Protein AF-W4RQV6-F1 (afdb_monomer)

Sequence (87 aa):
MKDLVNFILGNKLAVWLLTIIITVSGIYSGTRMNMETIPNISIPYLMVMDVYPGATPEKVMEDVSIPIVYEVLSKMFKKNRKDIVEN

Secondary structure (DSSP, 8-state):
-HHHHHHHHH-HHHHHHHHHHHHHHHHHHHHTS---SS--------------TT--HHHHIIIIIHHHHHHHHHHHHT--GGGSTT-

InterPro domains:
  IPR001036 Acriflavin resistance protein [PF00873] (5-68)
  IPR001036 Acriflavin resistance protein [PR00702] (11-35)
  IPR001036 Acriflavin resistance protein [PR00702] (39-57)
  IPR001036 Acriflavin resistance protein [PTHR32063] (1-70)

Structure (mmCIF, N/CA/C/O backbone):
data_AF-W4RQV6-F1
#
_entry.id   AF-W4RQV6-F1
#
loop_
_atom_site.group_PDB
_atom_site.id
_atom_site.type_symbol
_atom_site.label_atom_id
_atom_site.label_alt_id
_atom_site.label_comp_id
_atom_site.label_asym_id
_atom_site.label_entity_id
_atom_site.label_seq_id
_atom_site.pdbx_PDB_ins_code
_atom_site.Cartn_x
_atom_site.Cartn_y
_atom_site.Cartn_z
_atom_site.occupancy
_atom_site.B_iso_or_equiv
_atom_site.auth_seq_id
_atom_site.auth_comp_id
_atom_site.auth_asym_id
_atom_site.auth_atom_id
_atom_site.pdbx_PDB_model_num
ATOM 1 N N . MET A 1 1 ? -18.007 19.419 19.262 1.00 63.84 1 MET A N 1
ATOM 2 C CA . MET A 1 1 ? -16.951 18.633 19.956 1.00 63.84 1 MET A CA 1
ATOM 3 C C . MET A 1 1 ? -17.443 18.049 21.274 1.00 63.84 1 MET A C 1
ATOM 5 O O . MET A 1 1 ? -17.267 16.857 21.481 1.00 63.84 1 MET A O 1
ATOM 9 N N . LYS A 1 2 ? -18.084 18.848 22.140 1.00 83.69 2 LYS A N 1
ATOM 10 C CA . LYS A 1 2 ? -18.608 18.377 23.434 1.00 83.69 2 LYS A CA 1
ATOM 11 C C . LYS A 1 2 ? -19.678 17.282 23.290 1.00 83.69 2 LYS A C 1
ATOM 13 O O . LYS A 1 2 ? -19.670 16.340 24.067 1.00 83.69 2 LYS A O 1
ATOM 18 N N . ASP A 1 3 ? -20.504 17.342 22.246 1.00 84.75 3 ASP A N 1
ATOM 19 C CA . ASP A 1 3 ? -21.585 16.365 22.024 1.00 84.75 3 ASP A CA 1
ATOM 20 C C . ASP A 1 3 ? -21.074 14.962 21.673 1.00 84.75 3 ASP A C 1
ATOM 22 O O . ASP A 1 3 ? -21.614 13.971 22.154 1.00 84.75 3 ASP A O 1
ATOM 26 N N . LEU A 1 4 ? -19.977 14.867 20.912 1.00 85.19 4 LEU A N 1
ATOM 27 C CA . LEU A 1 4 ? -19.329 13.588 20.599 1.00 85.19 4 LEU A CA 1
ATOM 28 C C . LEU A 1 4 ? -18.712 12.960 21.856 1.00 85.19 4 LEU A C 1
ATOM 30 O O . LEU A 1 4 ? -18.873 11.769 22.103 1.00 85.19 4 LEU A O 1
ATOM 34 N N . VAL A 1 5 ? -18.036 13.773 22.672 1.00 88.31 5 VAL A N 1
ATOM 35 C CA . VAL A 1 5 ? -17.430 13.320 23.932 1.00 88.31 5 VAL A CA 1
ATOM 36 C C . VAL A 1 5 ? -18.510 12.876 24.923 1.00 88.31 5 VAL A C 1
ATOM 38 O O . VAL A 1 5 ? -18.385 11.811 25.522 1.00 88.31 5 VAL A O 1
ATOM 41 N N . ASN A 1 6 ? -19.606 13.629 25.040 1.00 87.06 6 ASN A N 1
ATOM 42 C CA . ASN A 1 6 ? -20.739 13.274 25.895 1.00 87.06 6 ASN A CA 1
ATOM 43 C C . ASN A 1 6 ? -21.461 12.007 25.416 1.00 87.06 6 ASN A C 1
ATOM 45 O O . ASN A 1 6 ? -21.888 11.207 26.241 1.00 87.06 6 ASN A O 1
ATOM 49 N N . PHE A 1 7 ? -21.553 11.780 24.104 1.00 88.69 7 PHE A N 1
ATOM 50 C CA . PHE A 1 7 ? -22.105 10.545 23.546 1.00 88.69 7 PHE A CA 1
ATOM 51 C C . PHE A 1 7 ? -21.238 9.318 23.872 1.00 88.69 7 PHE A C 1
ATOM 53 O O . PHE A 1 7 ? -21.770 8.285 24.284 1.00 88.69 7 PHE A O 1
ATOM 60 N N . ILE A 1 8 ? -19.912 9.448 23.736 1.00 88.94 8 ILE A N 1
ATOM 61 C CA . ILE A 1 8 ? -18.933 8.401 24.071 1.00 88.94 8 ILE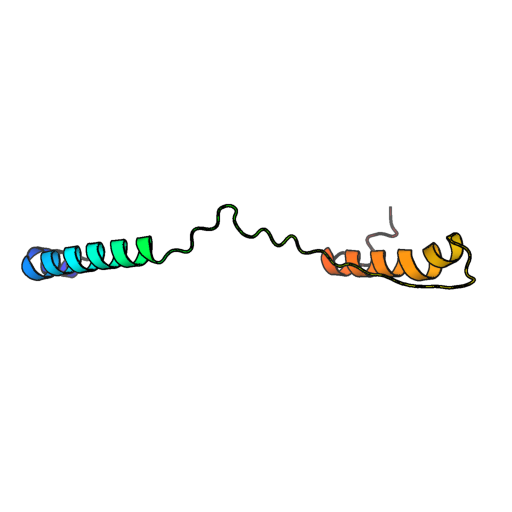 A CA 1
ATOM 62 C C . ILE A 1 8 ? -18.966 8.089 25.576 1.00 88.94 8 ILE A C 1
ATOM 64 O O . ILE A 1 8 ? -18.982 6.922 25.960 1.00 88.94 8 ILE A O 1
ATOM 68 N N . LEU A 1 9 ? -19.023 9.116 26.432 1.00 87.94 9 LEU A N 1
ATOM 69 C CA . LEU A 1 9 ? -19.091 8.957 27.890 1.00 87.94 9 LEU A CA 1
ATOM 70 C C . LEU A 1 9 ? -20.447 8.423 28.371 1.00 87.94 9 LEU A C 1
ATOM 72 O O . LEU A 1 9 ? -20.496 7.649 29.324 1.00 87.94 9 LEU A O 1
ATOM 76 N N . GLY A 1 10 ? -21.542 8.812 27.716 1.00 89.12 10 GLY A N 1
ATOM 77 C CA . GLY A 1 10 ? -22.897 8.407 28.089 1.00 89.12 10 GLY A CA 1
ATOM 78 C C . GLY A 1 10 ? -23.230 6.955 27.744 1.00 89.12 10 GLY A C 1
ATOM 79 O O . GLY A 1 10 ? -24.108 6.371 28.372 1.00 89.12 10 GLY A O 1
ATOM 80 N N . ASN A 1 11 ? -22.524 6.346 26.781 1.00 89.44 11 ASN A N 1
ATOM 81 C CA . ASN A 1 11 ? -22.857 5.020 26.258 1.00 89.44 11 ASN A CA 1
ATOM 82 C C . ASN A 1 11 ? -21.657 4.063 26.261 1.00 89.44 11 ASN A C 1
ATOM 84 O O . ASN A 1 11 ? -21.048 3.788 25.226 1.00 89.44 11 ASN A O 1
ATOM 88 N N . LYS A 1 12 ? -21.380 3.452 27.422 1.00 88.75 12 LYS A N 1
ATOM 89 C CA . LYS A 1 12 ? -20.315 2.440 27.583 1.00 88.75 12 LYS A CA 1
ATOM 90 C C . LYS A 1 12 ? -20.431 1.269 26.592 1.00 88.75 12 LYS A C 1
ATOM 92 O O . LYS A 1 12 ? -19.413 0.779 26.110 1.00 88.75 12 LYS A O 1
ATOM 97 N N . LEU A 1 13 ? -21.653 0.830 26.270 1.00 93.06 13 LEU A N 1
ATOM 98 C CA . LEU A 1 13 ? -21.893 -0.266 25.319 1.00 93.06 13 LEU A CA 1
ATOM 99 C C . LEU A 1 13 ? -21.473 0.094 23.889 1.00 93.06 13 LEU A C 1
ATOM 101 O O . LEU A 1 13 ? -20.884 -0.738 23.203 1.00 93.06 13 LEU A O 1
ATOM 105 N N . ALA A 1 14 ? -21.728 1.333 23.456 1.00 91.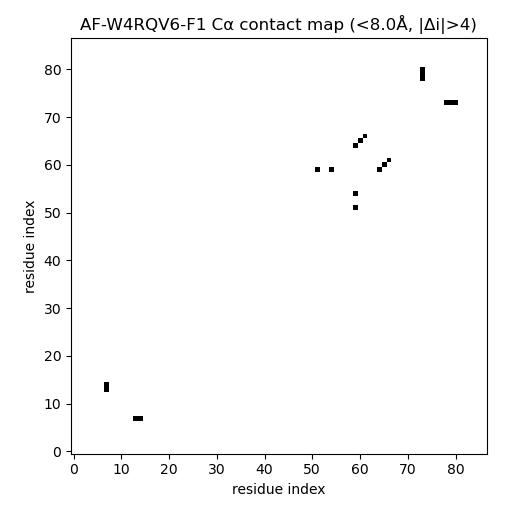50 14 ALA A N 1
ATOM 106 C CA . ALA A 1 14 ? -21.352 1.797 22.122 1.00 91.50 14 ALA A CA 1
ATOM 107 C C . ALA A 1 14 ? -19.828 1.808 21.952 1.00 91.50 14 ALA A C 1
ATOM 109 O O . ALA A 1 14 ? -19.315 1.358 20.930 1.00 91.50 14 ALA A O 1
ATOM 110 N N . VAL A 1 15 ? -19.102 2.249 22.985 1.00 93.12 15 VAL A N 1
ATOM 111 C CA . VAL A 1 15 ? -17.633 2.229 22.996 1.00 93.12 15 VAL A CA 1
ATOM 112 C C . VAL A 1 15 ? -17.105 0.798 22.937 1.00 93.12 15 VAL A C 1
ATOM 114 O O . VAL A 1 15 ? -16.216 0.509 22.142 1.00 93.12 15 VAL A O 1
ATOM 117 N N . TRP A 1 16 ? -17.682 -0.115 23.721 1.00 93.94 16 TRP A N 1
ATOM 118 C CA . TRP A 1 16 ? -17.246 -1.512 23.758 1.00 93.94 16 TRP A CA 1
ATOM 119 C C . TRP A 1 16 ? -17.468 -2.232 22.420 1.00 93.94 16 TRP A C 1
ATOM 121 O O . TRP A 1 16 ? -16.580 -2.928 21.928 1.00 93.94 16 TRP A O 1
ATOM 131 N N . LEU A 1 17 ? -18.622 -2.001 21.787 1.00 94.81 17 LEU A N 1
ATOM 132 C CA . LEU A 1 17 ? -18.921 -2.530 20.458 1.00 94.81 17 LEU A CA 1
ATOM 133 C C . LEU A 1 17 ? -17.966 -1.965 19.400 1.00 94.81 17 LEU A C 1
ATOM 135 O O . LEU A 1 17 ? -17.438 -2.717 18.582 1.00 94.81 17 LEU A O 1
ATOM 139 N N . LEU A 1 18 ? -17.710 -0.654 19.436 1.00 94.38 18 LEU A N 1
ATOM 140 C CA . LEU A 1 18 ? -16.786 0.003 18.517 1.00 94.38 18 LEU A CA 1
ATOM 141 C C . LEU A 1 18 ? -15.377 -0.594 18.622 1.00 94.38 18 LEU A C 1
ATOM 143 O O . LEU A 1 18 ? -14.762 -0.880 17.597 1.00 94.38 18 LEU A O 1
ATOM 147 N N . THR A 1 19 ? -14.882 -0.842 19.838 1.00 94.50 19 THR A N 1
ATOM 148 C CA . THR A 1 19 ? -13.582 -1.494 20.051 1.00 94.50 19 THR A CA 1
ATOM 149 C C . THR A 1 19 ? -13.532 -2.869 19.394 1.00 94.50 19 THR A C 1
ATOM 151 O O . THR A 1 19 ? -12.586 -3.150 18.665 1.00 94.50 19 THR A O 1
ATOM 154 N N . ILE A 1 20 ? -14.561 -3.702 19.576 1.00 96.88 20 ILE A N 1
ATOM 155 C CA . ILE A 1 20 ? -14.611 -5.041 18.969 1.00 96.88 20 ILE A CA 1
ATOM 156 C C . ILE A 1 20 ? -14.611 -4.958 17.447 1.00 96.88 20 ILE A C 1
ATOM 158 O O . ILE A 1 20 ? -13.863 -5.687 16.798 1.00 96.88 20 ILE A O 1
ATOM 162 N N . ILE A 1 21 ? -15.405 -4.054 16.871 1.00 96.81 21 ILE A N 1
ATOM 163 C CA . ILE A 1 21 ? -15.459 -3.861 15.419 1.00 96.81 21 ILE A CA 1
ATOM 164 C C . ILE A 1 21 ? -14.079 -3.470 14.888 1.00 96.81 21 ILE A C 1
ATOM 166 O O . ILE A 1 21 ? -13.624 -4.050 13.903 1.00 96.81 21 ILE A O 1
ATOM 170 N N . ILE A 1 22 ? -13.392 -2.535 15.548 1.00 96.81 22 ILE A N 1
ATOM 171 C CA . ILE A 1 22 ? -12.046 -2.098 15.158 1.00 96.81 22 ILE A CA 1
ATOM 172 C C . ILE A 1 22 ? -11.046 -3.254 15.272 1.00 96.81 22 ILE A C 1
ATOM 174 O O . ILE A 1 22 ? -10.275 -3.479 14.344 1.00 96.81 22 ILE A O 1
ATOM 178 N N . THR A 1 23 ? -11.078 -4.024 16.362 1.00 96.56 23 THR A N 1
ATOM 179 C CA . THR A 1 23 ? -10.183 -5.172 16.559 1.00 96.56 23 THR A CA 1
ATOM 180 C C . THR A 1 23 ? -10.398 -6.250 15.497 1.00 96.56 23 THR A C 1
ATOM 182 O O . THR A 1 23 ? -9.435 -6.685 14.869 1.00 96.56 23 THR A O 1
ATOM 185 N N . VAL A 1 24 ? -11.646 -6.655 15.244 1.00 96.94 24 VAL A N 1
ATOM 186 C CA . VAL A 1 24 ? -11.971 -7.688 14.246 1.00 96.94 24 VAL A CA 1
ATOM 187 C C . VAL A 1 24 ? -11.622 -7.212 12.838 1.00 96.94 24 VAL A C 1
ATOM 189 O O . VAL A 1 24 ? -11.001 -7.952 12.078 1.00 96.94 24 VAL A O 1
ATOM 192 N N . SER A 1 25 ? -11.952 -5.962 12.506 1.00 95.19 25 SER A N 1
ATOM 193 C CA . SER A 1 25 ? -11.622 -5.369 11.205 1.00 95.19 25 SER A CA 1
ATOM 194 C C . SER A 1 25 ? -10.112 -5.251 11.004 1.00 95.19 25 SER A C 1
ATOM 196 O O . SER A 1 25 ? -9.616 -5.513 9.912 1.00 95.19 25 SER A O 1
ATOM 198 N N . GLY A 1 26 ? -9.368 -4.917 12.061 1.00 95.31 26 GLY A N 1
ATOM 199 C CA . GLY A 1 26 ? -7.908 -4.873 12.045 1.00 95.31 26 GLY A CA 1
ATOM 200 C C . GLY A 1 26 ? -7.290 -6.242 11.765 1.00 95.31 26 GLY A C 1
ATOM 201 O O . GLY A 1 26 ? -6.443 -6.359 10.883 1.00 95.31 26 GLY A O 1
ATOM 202 N N . ILE A 1 27 ? -7.760 -7.293 12.444 1.00 95.81 27 ILE A N 1
ATOM 203 C CA . ILE A 1 27 ? -7.308 -8.675 12.203 1.00 95.81 27 ILE A CA 1
ATOM 204 C C . ILE A 1 27 ? -7.654 -9.113 10.775 1.00 95.81 27 ILE A C 1
ATOM 206 O O . ILE A 1 27 ? -6.819 -9.684 10.071 1.00 95.81 27 ILE A O 1
ATOM 210 N N . TYR A 1 28 ? -8.868 -8.812 10.318 1.00 95.50 28 TYR A N 1
ATOM 211 C CA . TYR A 1 28 ? -9.315 -9.146 8.971 1.00 95.50 28 TYR A CA 1
ATOM 212 C C . TYR A 1 28 ? -8.474 -8.451 7.892 1.00 95.50 28 TYR A C 1
ATOM 214 O O . TYR A 1 28 ? -8.040 -9.083 6.933 1.00 95.50 28 TYR A O 1
ATOM 222 N N . SER A 1 29 ? -8.186 -7.161 8.070 1.00 94.38 29 SER A N 1
ATOM 223 C CA . SER A 1 29 ? -7.334 -6.405 7.152 1.00 94.38 29 SER A CA 1
ATOM 224 C C . SER A 1 29 ? -5.892 -6.906 7.172 1.00 94.38 29 SER A C 1
ATOM 226 O O . SER A 1 29 ? -5.278 -7.023 6.116 1.00 94.38 29 SER A O 1
ATOM 228 N N . GLY A 1 30 ? -5.350 -7.212 8.354 1.00 91.94 30 GLY A N 1
ATOM 229 C CA . GLY A 1 30 ? -3.975 -7.687 8.499 1.00 91.94 30 GLY A CA 1
ATOM 230 C C . GLY A 1 30 ? -3.754 -9.057 7.860 1.00 91.94 30 GLY A C 1
ATOM 231 O O . GLY A 1 30 ? -2.733 -9.280 7.221 1.00 91.94 30 GLY A O 1
ATOM 232 N N . THR A 1 31 ? -4.733 -9.957 7.973 1.00 90.00 31 THR A N 1
ATOM 233 C CA . THR A 1 31 ? -4.659 -11.305 7.379 1.00 90.00 31 THR A CA 1
ATOM 234 C C . THR A 1 31 ? -4.913 -11.326 5.875 1.00 90.00 31 THR A C 1
ATOM 236 O O . THR A 1 31 ? -4.473 -12.252 5.200 1.00 90.00 31 THR A O 1
ATOM 239 N N . ARG A 1 32 ? -5.605 -10.317 5.333 1.00 88.88 32 ARG A N 1
ATOM 240 C CA . ARG A 1 32 ? -5.936 -10.226 3.903 1.00 88.88 32 ARG A CA 1
ATOM 241 C C . ARG A 1 32 ? -4.964 -9.357 3.099 1.00 88.88 32 ARG A C 1
ATOM 243 O O . ARG A 1 32 ? -5.159 -9.179 1.900 1.00 88.88 32 ARG A O 1
ATOM 250 N N . MET A 1 33 ? -3.933 -8.810 3.739 1.00 89.38 33 MET A N 1
ATOM 251 C CA . MET A 1 33 ? -2.905 -8.028 3.061 1.00 89.38 33 MET A CA 1
ATOM 252 C C . MET A 1 33 ? -1.967 -8.957 2.280 1.00 89.38 33 MET A C 1
ATOM 254 O O . MET A 1 33 ? -1.378 -9.871 2.854 1.00 89.38 33 MET A O 1
ATOM 258 N N . ASN A 1 34 ? -1.823 -8.723 0.973 1.00 83.12 34 ASN A N 1
ATOM 259 C CA . ASN A 1 34 ? -0.886 -9.480 0.142 1.00 83.12 34 ASN A CA 1
ATOM 260 C C . ASN A 1 34 ? 0.547 -9.181 0.595 1.00 83.12 34 ASN A C 1
ATOM 262 O O . ASN A 1 34 ? 0.977 -8.026 0.603 1.00 83.12 34 ASN A O 1
ATOM 266 N N . MET A 1 35 ? 1.271 -10.223 0.996 1.00 83.19 35 MET A N 1
ATOM 267 C CA . MET A 1 35 ? 2.668 -10.116 1.402 1.00 83.19 35 MET A CA 1
ATOM 268 C C . MET A 1 35 ? 3.559 -10.310 0.174 1.00 83.19 35 MET A C 1
ATOM 270 O O . MET A 1 35 ? 3.862 -11.436 -0.206 1.00 83.19 35 MET A O 1
ATOM 274 N N . GLU A 1 36 ? 3.972 -9.209 -0.447 1.00 85.25 36 GLU A N 1
ATOM 275 C CA . GLU A 1 36 ? 4.998 -9.224 -1.494 1.00 85.25 36 GLU A CA 1
ATOM 276 C C . GLU A 1 36 ? 6.388 -9.145 -0.836 1.00 85.25 36 GLU A C 1
ATOM 278 O O . GLU A 1 36 ? 6.623 -8.281 0.010 1.00 85.25 36 GLU A O 1
ATOM 283 N N . THR A 1 37 ? 7.326 -10.035 -1.192 1.00 81.00 37 THR A N 1
ATOM 284 C CA . THR A 1 37 ? 8.691 -10.051 -0.610 1.00 81.00 37 THR A CA 1
ATOM 285 C C . THR A 1 37 ? 9.495 -8.802 -0.983 1.00 81.00 37 THR A C 1
ATOM 287 O O . THR A 1 37 ? 10.351 -8.352 -0.224 1.00 81.00 37 THR A O 1
ATOM 290 N N . ILE A 1 38 ? 9.209 -8.231 -2.151 1.00 82.31 38 ILE A N 1
ATOM 291 C CA . ILE A 1 38 ? 9.746 -6.964 -2.639 1.00 82.31 38 ILE A CA 1
ATOM 292 C C . ILE A 1 38 ? 8.561 -6.242 -3.286 1.00 82.31 38 ILE A C 1
ATOM 294 O O . ILE A 1 38 ? 7.831 -6.881 -4.047 1.00 82.31 38 ILE A O 1
ATOM 298 N N . PRO A 1 39 ? 8.327 -4.945 -3.011 1.00 79.75 39 PRO A N 1
ATOM 299 C CA . PRO A 1 39 ? 7.288 -4.212 -3.722 1.00 79.75 39 PRO A CA 1
ATOM 300 C C . PRO A 1 39 ? 7.563 -4.289 -5.227 1.00 79.75 39 PRO A C 1
ATOM 302 O O . PRO A 1 39 ? 8.710 -4.144 -5.649 1.00 79.75 39 PRO A O 1
ATOM 305 N N . ASN A 1 40 ? 6.525 -4.520 -6.036 1.00 77.25 40 ASN A N 1
ATOM 306 C CA . ASN A 1 40 ? 6.671 -4.545 -7.489 1.00 77.25 40 ASN A CA 1
ATOM 307 C C . ASN A 1 40 ? 7.162 -3.172 -7.975 1.00 77.25 40 ASN A C 1
ATOM 309 O O . ASN A 1 40 ? 6.392 -2.219 -8.097 1.00 77.25 40 ASN A O 1
ATOM 313 N N . ILE A 1 41 ? 8.464 -3.081 -8.227 1.00 76.75 41 ILE A N 1
ATOM 314 C CA . ILE A 1 41 ? 9.107 -1.934 -8.850 1.00 76.75 41 ILE A CA 1
ATOM 315 C C . ILE A 1 41 ? 9.104 -2.156 -10.360 1.00 76.75 41 ILE A C 1
ATOM 317 O O . ILE A 1 41 ? 10.108 -2.530 -10.964 1.00 76.75 41 ILE A O 1
ATOM 321 N N . SER A 1 42 ? 7.952 -1.938 -10.991 1.00 79.00 42 SER A N 1
ATOM 322 C CA . SER A 1 42 ? 7.849 -1.908 -12.447 1.00 79.00 42 SER A CA 1
ATOM 323 C C . SER A 1 42 ? 8.543 -0.647 -12.968 1.00 79.00 42 SER A C 1
ATOM 325 O O . SER A 1 42 ? 7.892 0.366 -13.231 1.00 79.00 42 SER A O 1
ATOM 327 N 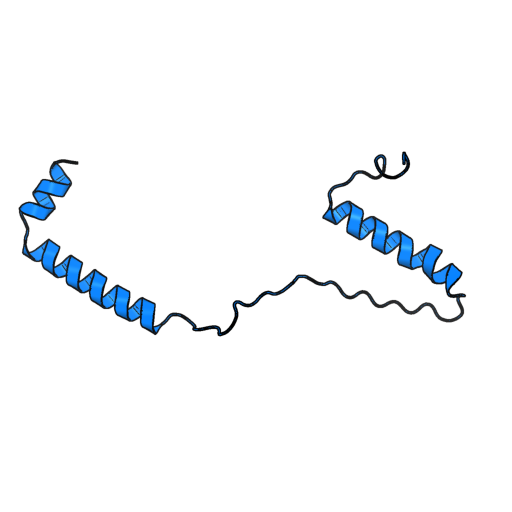N . ILE A 1 43 ? 9.876 -0.679 -13.057 1.00 78.19 43 ILE A N 1
ATOM 328 C CA . ILE A 1 43 ? 10.659 0.393 -13.674 1.00 78.19 43 ILE A CA 1
ATOM 329 C C . ILE A 1 43 ? 10.150 0.508 -15.115 1.00 78.19 43 ILE A C 1
ATOM 331 O O . ILE A 1 43 ? 10.258 -0.466 -15.861 1.00 78.19 43 ILE A O 1
ATOM 335 N N . PRO A 1 44 ? 9.548 1.637 -15.517 1.00 80.56 44 PRO A N 1
ATOM 336 C CA . PRO A 1 44 ? 9.019 1.767 -16.862 1.00 80.56 44 PRO A CA 1
ATOM 337 C C . PRO A 1 44 ? 10.192 1.776 -17.846 1.00 80.56 44 PRO A C 1
ATOM 339 O O . PRO A 1 44 ? 11.021 2.684 -17.819 1.00 80.56 44 PRO A O 1
ATOM 342 N N . TYR A 1 45 ? 10.268 0.769 -18.712 1.00 82.38 45 TYR A N 1
ATOM 343 C CA . TYR A 1 45 ? 11.218 0.726 -19.818 1.00 82.38 45 TYR A CA 1
ATOM 344 C C . TYR A 1 45 ? 10.470 0.499 -21.130 1.00 82.38 45 TYR A C 1
ATOM 346 O O . TYR A 1 45 ? 9.477 -0.225 -21.184 1.00 82.38 45 TYR A O 1
ATOM 354 N N . LEU A 1 46 ? 10.948 1.149 -22.188 1.00 83.25 46 LEU A N 1
ATOM 355 C CA . LEU A 1 46 ? 10.432 0.999 -23.542 1.00 83.25 46 LEU A CA 1
ATOM 356 C C . LEU A 1 46 ? 11.547 0.405 -24.398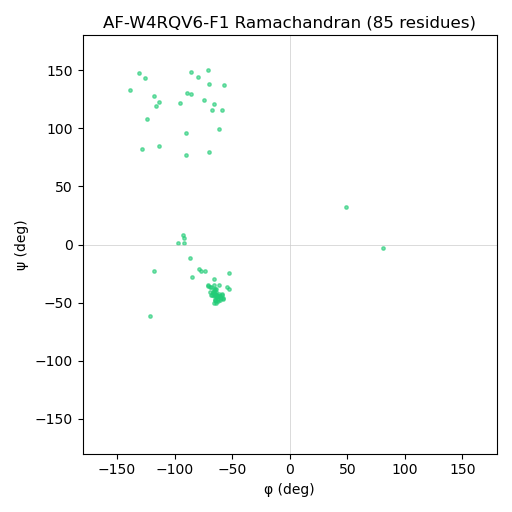 1.00 83.25 46 LEU A C 1
ATOM 358 O O . LEU A 1 46 ? 12.610 1.007 -24.533 1.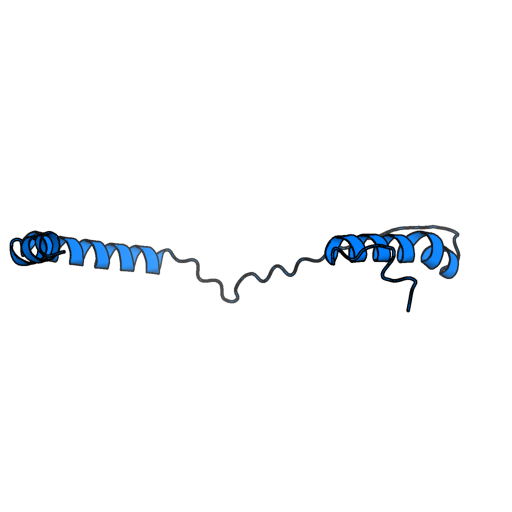00 83.25 46 LEU A O 1
ATOM 362 N N . MET A 1 47 ? 11.308 -0.777 -24.960 1.00 85.19 47 MET A N 1
ATOM 363 C CA . MET A 1 47 ? 12.228 -1.402 -25.905 1.00 85.19 47 MET A CA 1
ATOM 364 C C . MET A 1 47 ? 11.781 -1.068 -27.326 1.00 85.19 47 MET A C 1
ATOM 366 O O . MET A 1 47 ? 10.658 -1.386 -27.713 1.00 85.19 47 MET A O 1
ATOM 370 N N . VAL A 1 48 ? 12.664 -0.434 -28.094 1.00 84.56 48 VAL A N 1
ATOM 371 C CA . VAL A 1 48 ? 12.456 -0.143 -29.515 1.00 84.56 48 VAL A CA 1
ATOM 372 C C . VAL A 1 48 ? 13.468 -0.966 -30.301 1.00 84.56 48 VAL A C 1
ATOM 374 O O . VAL A 1 48 ? 14.668 -0.864 -30.059 1.00 84.56 48 VAL A O 1
ATOM 377 N N . MET A 1 49 ? 12.977 -1.805 -31.208 1.00 86.19 49 MET A N 1
ATOM 378 C CA . MET A 1 49 ? 13.794 -2.586 -32.133 1.00 86.19 49 MET A CA 1
ATOM 379 C C . MET A 1 49 ? 13.439 -2.142 -33.544 1.00 86.19 49 MET A C 1
ATOM 381 O O . MET A 1 49 ? 12.261 -2.141 -33.896 1.00 86.19 49 MET A O 1
ATOM 385 N N . ASP A 1 50 ? 14.445 -1.782 -34.332 1.00 82.50 50 ASP A N 1
ATOM 386 C CA . ASP A 1 50 ? 14.273 -1.470 -35.747 1.00 82.50 50 ASP A CA 1
ATOM 387 C C . ASP A 1 50 ? 15.316 -2.217 -36.584 1.00 82.50 50 ASP A C 1
ATOM 389 O O . ASP A 1 50 ? 16.426 -2.494 -36.121 1.00 82.50 50 ASP A O 1
ATOM 393 N N . VAL A 1 51 ? 14.936 -2.581 -37.806 1.00 84.06 51 VAL A N 1
ATOM 394 C CA . VAL A 1 51 ? 15.759 -3.335 -38.751 1.00 84.06 51 VAL A CA 1
ATOM 395 C C . VAL A 1 51 ? 15.877 -2.554 -40.056 1.00 84.06 51 VAL A C 1
ATOM 397 O O . VAL A 1 51 ? 14.941 -2.495 -40.847 1.00 84.06 51 VAL A O 1
ATOM 400 N N . TYR A 1 52 ? 17.062 -1.996 -40.314 1.00 85.69 52 TYR A N 1
ATOM 401 C CA . TYR A 1 52 ? 17.366 -1.290 -41.561 1.00 85.69 52 TYR A CA 1
ATOM 402 C C . TYR A 1 52 ? 18.423 -2.065 -42.371 1.00 85.69 52 TYR A C 1
ATOM 404 O O . TYR A 1 52 ? 19.625 -1.810 -42.254 1.00 85.69 52 TYR A O 1
ATOM 412 N N . PRO A 1 53 ? 18.004 -3.054 -43.184 1.00 85.00 53 PRO A N 1
ATOM 413 C CA . PRO A 1 53 ? 18.924 -3.893 -43.942 1.00 85.00 53 PRO A CA 1
ATOM 414 C C . PRO A 1 53 ? 19.601 -3.108 -45.073 1.00 85.00 53 PRO A C 1
ATOM 416 O O . PRO A 1 53 ? 18.959 -2.347 -45.792 1.00 85.00 53 PRO A O 1
ATOM 419 N N . GLY A 1 54 ? 20.903 -3.332 -45.260 1.00 85.12 54 GLY A N 1
ATOM 420 C CA . GLY A 1 54 ? 21.678 -2.728 -46.350 1.00 85.12 54 GLY A CA 1
ATOM 421 C C . GLY A 1 54 ? 22.149 -1.289 -46.105 1.00 85.12 54 GLY A C 1
ATOM 422 O O . GLY A 1 54 ? 22.885 -0.759 -46.935 1.00 85.12 54 GLY A O 1
ATOM 423 N N . ALA A 1 55 ? 21.786 -0.670 -44.979 1.00 87.19 55 ALA A N 1
ATOM 424 C CA . ALA A 1 55 ? 22.330 0.616 -44.551 1.00 87.19 55 ALA A CA 1
ATOM 425 C C . ALA A 1 55 ? 23.638 0.435 -43.762 1.00 87.19 55 ALA A C 1
ATOM 427 O O . ALA A 1 55 ? 23.830 -0.558 -43.056 1.00 87.19 55 ALA A O 1
ATOM 428 N N . THR A 1 56 ? 24.550 1.405 -43.868 1.00 90.19 56 THR A N 1
ATOM 429 C CA . THR A 1 56 ? 25.732 1.448 -43.000 1.00 90.19 56 THR A CA 1
ATOM 430 C C . THR A 1 56 ? 25.314 1.815 -41.571 1.00 90.19 56 THR A C 1
ATOM 432 O O . THR A 1 56 ? 24.350 2.565 -41.402 1.00 90.19 56 THR A O 1
ATOM 435 N N . PRO A 1 57 ? 26.030 1.346 -40.532 1.00 85.62 57 PRO A N 1
ATOM 436 C CA . PRO A 1 57 ? 25.704 1.679 -39.142 1.00 85.62 57 PRO A CA 1
ATOM 437 C C . PRO A 1 57 ? 25.584 3.189 -38.886 1.00 85.62 57 PRO A C 1
ATOM 439 O O . PRO A 1 57 ? 24.661 3.618 -38.197 1.00 85.62 57 PRO A O 1
ATOM 442 N N . GLU A 1 58 ? 26.453 3.988 -39.515 1.00 86.31 58 GLU A N 1
ATOM 443 C CA . GLU A 1 58 ? 26.415 5.455 -39.457 1.00 86.31 58 GLU A CA 1
ATOM 444 C C . GLU A 1 58 ? 25.074 6.008 -39.951 1.00 86.31 58 GLU A C 1
ATOM 446 O O . GLU A 1 58 ? 24.436 6.832 -39.298 1.00 86.31 58 GLU A O 1
ATOM 451 N N . LYS A 1 59 ? 24.597 5.488 -41.087 1.00 86.25 59 LYS A N 1
ATOM 452 C CA . LYS A 1 59 ? 23.366 5.959 -41.714 1.00 86.25 59 LYS A CA 1
ATOM 453 C C . LYS A 1 59 ? 22.131 5.594 -40.894 1.00 86.25 59 LYS A C 1
ATOM 455 O O . LYS A 1 59 ? 21.209 6.395 -40.785 1.00 86.25 59 LYS A O 1
ATOM 460 N N . VAL A 1 60 ? 22.132 4.416 -40.268 1.00 85.94 60 VAL A N 1
ATOM 461 C CA . VAL A 1 60 ? 21.068 3.997 -39.340 1.00 85.94 60 VAL A CA 1
ATOM 462 C C . VAL A 1 60 ? 21.039 4.890 -38.096 1.00 85.94 60 VAL A C 1
ATOM 464 O O . VAL A 1 60 ? 19.965 5.245 -37.611 1.00 85.94 60 VAL A O 1
ATOM 467 N N . MET A 1 61 ? 22.204 5.293 -37.583 1.00 86.31 61 MET A N 1
ATOM 468 C CA . MET A 1 61 ? 22.278 6.187 -36.429 1.00 86.31 61 MET A CA 1
ATOM 469 C C . MET A 1 61 ? 21.678 7.567 -36.731 1.00 86.31 61 MET A C 1
ATOM 471 O O . MET A 1 61 ? 20.858 8.051 -35.946 1.00 86.31 61 MET A O 1
ATOM 475 N N . GLU A 1 62 ? 22.061 8.179 -37.852 1.00 89.44 62 GLU A N 1
ATOM 476 C CA . GLU A 1 62 ? 21.607 9.519 -38.244 1.00 89.44 62 GLU A CA 1
ATOM 477 C C . GLU A 1 62 ? 20.120 9.565 -38.611 1.00 89.44 62 GLU A C 1
ATOM 479 O O . GLU A 1 62 ? 19.410 10.474 -38.179 1.00 89.44 62 GLU A O 1
ATOM 484 N N . ASP A 1 63 ? 19.636 8.583 -39.376 1.00 87.00 63 ASP A N 1
ATOM 485 C CA . ASP A 1 63 ? 18.277 8.618 -39.926 1.00 87.00 63 ASP A CA 1
ATOM 486 C C . ASP A 1 63 ? 17.214 8.097 -38.951 1.00 87.00 63 ASP A C 1
ATOM 488 O O . ASP A 1 63 ? 16.054 8.501 -39.038 1.00 87.00 63 ASP A O 1
ATOM 492 N N . VAL A 1 64 ? 17.585 7.195 -38.035 1.00 87.00 64 VAL A N 1
ATOM 493 C CA . VAL A 1 64 ? 16.623 6.465 -37.194 1.00 87.00 64 VAL A CA 1
ATOM 494 C C . VAL A 1 64 ? 16.878 6.707 -35.710 1.00 87.00 64 VAL A C 1
ATOM 496 O O . VAL A 1 64 ? 16.020 7.253 -35.012 1.00 87.00 64 VAL A O 1
ATOM 499 N N . SER A 1 65 ? 18.055 6.329 -35.208 1.00 86.69 65 SER A N 1
ATOM 500 C CA . SER A 1 65 ? 18.317 6.305 -33.762 1.00 86.69 65 SER A CA 1
ATOM 501 C C . SER A 1 65 ? 18.278 7.698 -33.129 1.00 86.69 65 SER A C 1
ATOM 503 O O . SER A 1 65 ? 17.616 7.891 -32.107 1.00 86.69 65 SER A O 1
ATOM 505 N N . ILE A 1 66 ? 18.957 8.683 -33.729 1.00 89.94 66 ILE A N 1
ATOM 506 C CA . ILE A 1 66 ? 19.039 10.048 -33.188 1.00 89.94 66 ILE A CA 1
ATOM 507 C C . ILE A 1 66 ? 17.662 10.738 -33.162 1.00 89.94 66 ILE A C 1
ATOM 509 O O . ILE A 1 66 ? 17.283 11.236 -32.095 1.00 89.94 66 ILE A O 1
ATOM 513 N N . PRO A 1 67 ? 16.876 10.758 -34.260 1.00 88.38 67 PRO A N 1
ATOM 514 C CA . PRO A 1 67 ? 15.555 11.387 -34.258 1.00 88.38 67 PRO A CA 1
ATOM 515 C C . PRO A 1 67 ? 14.597 10.790 -33.222 1.00 88.38 67 PRO A C 1
ATOM 517 O O . PRO A 1 67 ? 13.905 11.535 -32.525 1.00 88.38 67 PRO A O 1
ATOM 520 N N . ILE A 1 68 ? 14.582 9.459 -33.084 1.00 88.44 68 ILE A N 1
ATOM 521 C CA . ILE A 1 68 ? 13.699 8.760 -32.143 1.00 88.44 68 ILE A CA 1
ATOM 522 C C . ILE A 1 68 ? 14.070 9.100 -30.700 1.00 88.44 68 ILE A C 1
ATOM 524 O O . ILE A 1 68 ? 13.202 9.495 -29.921 1.00 88.44 68 ILE A O 1
ATOM 528 N N . VAL A 1 69 ? 15.353 8.992 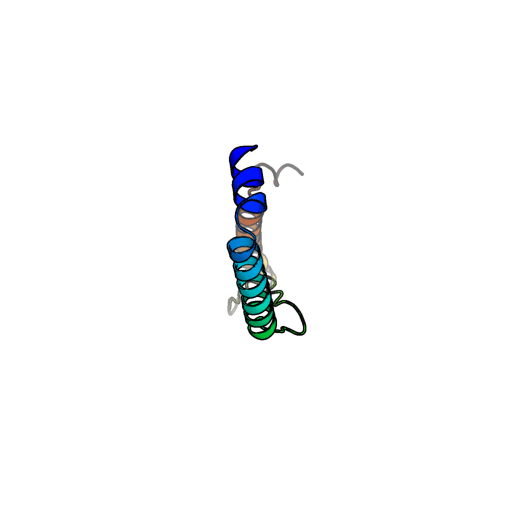-30.338 1.00 86.31 69 VAL A N 1
ATOM 529 C CA . VAL A 1 69 ? 15.819 9.307 -28.979 1.00 86.31 69 VAL A CA 1
ATOM 530 C C . VAL A 1 69 ? 15.522 10.763 -28.638 1.00 86.31 69 VAL A C 1
ATOM 532 O O . VAL A 1 69 ? 15.009 11.051 -27.558 1.00 86.31 69 VAL A O 1
ATOM 535 N N . TYR A 1 70 ? 15.780 11.683 -29.566 1.00 86.88 70 TYR A N 1
ATOM 536 C CA . TYR A 1 70 ? 15.534 13.101 -29.351 1.00 86.88 70 TYR A CA 1
ATOM 537 C C . TYR A 1 70 ? 14.053 13.397 -29.069 1.00 86.88 70 TYR A C 1
ATOM 539 O O . TYR A 1 70 ? 13.738 14.109 -28.115 1.00 86.88 70 TYR A O 1
ATOM 547 N N . GLU A 1 71 ? 13.135 12.857 -29.874 1.00 85.81 71 GLU A N 1
ATOM 548 C CA . GLU A 1 71 ? 11.699 13.125 -29.731 1.00 85.81 71 GLU A CA 1
ATOM 549 C C . GLU A 1 71 ? 11.105 12.467 -28.477 1.00 85.81 71 GLU A C 1
ATOM 551 O O . GLU A 1 71 ? 10.246 13.043 -27.806 1.00 85.81 71 GLU A O 1
ATOM 556 N N . VAL A 1 72 ? 11.591 11.279 -28.111 1.00 86.62 72 VAL A N 1
ATOM 557 C CA . VAL A 1 72 ? 11.194 10.613 -26.864 1.00 86.62 72 VAL A CA 1
ATOM 558 C C . VAL A 1 72 ? 11.664 11.424 -25.658 1.00 86.62 72 VAL A C 1
ATOM 560 O O . VAL A 1 72 ? 10.869 11.707 -24.760 1.00 86.62 72 VAL A O 1
ATOM 563 N N . LEU A 1 73 ? 12.928 11.851 -25.638 1.00 84.62 73 LEU A N 1
ATOM 564 C CA . LEU A 1 73 ? 13.473 12.634 -24.530 1.00 84.62 73 LEU A CA 1
ATOM 565 C C . LEU A 1 73 ? 12.817 14.018 -24.431 1.00 84.62 73 LEU A C 1
ATOM 567 O O . LEU A 1 73 ? 12.491 14.453 -23.326 1.00 84.62 73 LEU A O 1
ATOM 571 N N . SER A 1 74 ? 12.566 14.699 -25.551 1.00 85.00 74 SER A N 1
ATOM 572 C CA . SER A 1 74 ? 11.928 16.023 -25.544 1.00 85.00 74 SER A CA 1
ATOM 573 C C . SER A 1 74 ? 10.522 15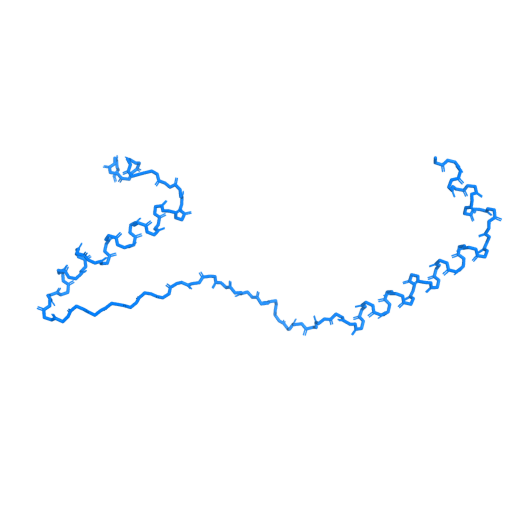.971 -24.932 1.00 85.00 74 SER A C 1
ATOM 575 O O . SER A 1 74 ? 10.188 16.803 -24.082 1.00 85.00 74 SER A O 1
ATOM 577 N N . LYS A 1 75 ? 9.729 14.946 -25.279 1.00 83.88 75 LYS A N 1
ATOM 578 C CA . LYS A 1 75 ? 8.384 14.716 -24.729 1.00 83.88 75 LYS A CA 1
ATOM 579 C C . LYS A 1 75 ? 8.413 14.304 -23.261 1.00 83.88 75 LYS A C 1
ATOM 581 O O . LYS A 1 75 ? 7.600 14.807 -22.490 1.00 83.88 75 LYS A O 1
ATOM 586 N N . MET A 1 76 ? 9.350 13.441 -22.870 1.00 79.00 76 MET A N 1
ATOM 587 C CA . MET A 1 76 ? 9.505 12.984 -21.483 1.00 79.00 76 MET A CA 1
ATOM 588 C C . MET A 1 76 ? 9.906 14.124 -20.539 1.00 79.00 76 MET A C 1
ATOM 590 O O . MET A 1 76 ? 9.344 14.252 -19.455 1.00 79.00 76 MET A O 1
ATOM 594 N N . PHE A 1 77 ? 10.838 14.985 -20.956 1.00 82.62 77 PHE A N 1
ATOM 595 C CA . PHE A 1 77 ? 11.336 16.091 -20.130 1.00 8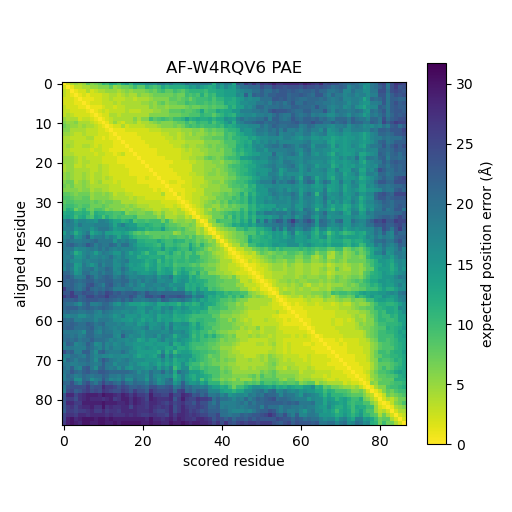2.62 77 PHE A CA 1
ATOM 596 C C . PHE A 1 77 ? 10.583 17.409 -20.332 1.00 82.62 77 PHE A C 1
ATOM 598 O O . PHE A 1 77 ? 10.936 18.409 -19.709 1.00 82.62 77 PHE A O 1
ATOM 605 N N . LYS A 1 78 ? 9.555 17.435 -21.195 1.00 75.12 78 LYS A N 1
ATOM 606 C CA . LYS A 1 78 ? 8.811 18.648 -21.576 1.00 75.12 78 LYS A CA 1
ATOM 607 C C . LYS A 1 78 ? 9.752 19.809 -21.962 1.00 75.12 78 LYS A C 1
ATOM 609 O O . LYS A 1 78 ? 9.444 20.974 -21.712 1.00 75.12 78 LYS A O 1
ATOM 614 N N . LYS A 1 79 ? 10.917 19.480 -22.536 1.00 67.50 79 LYS A N 1
ATOM 615 C CA . LYS A 1 79 ? 11.970 20.430 -22.917 1.00 67.50 79 LYS A CA 1
ATOM 616 C C . LYS A 1 79 ? 11.714 20.898 -24.346 1.00 67.50 79 LYS A C 1
ATOM 618 O O . LYS A 1 79 ? 11.463 20.075 -25.228 1.00 67.50 79 LYS A O 1
ATOM 623 N N . ASN A 1 80 ? 11.731 22.208 -24.580 1.00 61.47 80 ASN A N 1
ATOM 624 C CA . ASN A 1 80 ? 11.356 22.772 -25.868 1.00 61.47 80 ASN A CA 1
ATOM 625 C C . ASN A 1 80 ? 12.526 22.643 -26.859 1.00 61.47 80 ASN A C 1
ATOM 627 O O . ASN A 1 80 ? 13.690 22.792 -26.491 1.00 61.47 80 ASN A O 1
ATOM 631 N N . ARG A 1 81 ? 12.227 22.389 -28.142 1.00 59.75 81 ARG A N 1
ATOM 632 C CA . ARG A 1 81 ? 13.225 22.170 -29.222 1.00 59.75 81 ARG A CA 1
ATOM 633 C C . ARG A 1 81 ? 14.278 23.285 -29.340 1.00 59.75 81 ARG A C 1
ATOM 635 O O . ARG A 1 81 ? 15.359 23.046 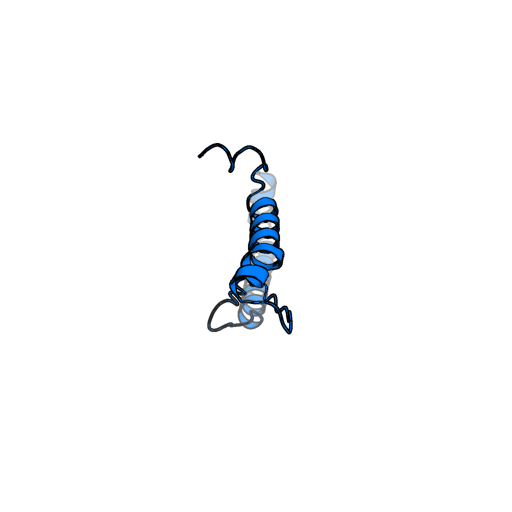-29.867 1.00 59.75 81 ARG A O 1
ATOM 642 N N . LYS A 1 82 ? 13.948 24.499 -28.888 1.00 61.78 82 LYS A N 1
ATOM 643 C CA . LYS A 1 82 ? 14.806 25.690 -28.959 1.00 61.78 82 LYS A CA 1
ATOM 644 C C . LYS A 1 82 ? 15.889 25.716 -27.875 1.00 61.78 82 LYS A C 1
ATOM 646 O O . LYS A 1 82 ? 16.927 26.321 -28.087 1.00 61.78 82 LYS A O 1
ATOM 651 N N . ASP A 1 83 ? 15.703 24.972 -26.788 1.00 61.34 83 ASP A N 1
ATOM 652 C CA . ASP A 1 83 ? 16.527 25.055 -25.574 1.00 61.34 83 ASP A CA 1
ATOM 653 C C . ASP A 1 83 ? 17.716 24.064 -25.587 1.00 61.34 83 ASP A C 1
ATOM 655 O O . ASP A 1 83 ? 18.374 23.842 -24.568 1.00 61.34 83 ASP A O 1
ATOM 659 N N . ILE A 1 84 ? 17.919 23.354 -26.705 1.00 59.62 84 ILE A N 1
ATOM 660 C CA . ILE A 1 84 ? 18.931 22.288 -26.865 1.00 59.62 84 ILE A CA 1
ATOM 661 C C . ILE A 1 84 ? 19.961 22.649 -27.948 1.00 59.62 84 ILE A C 1
ATOM 663 O O . ILE A 1 84 ? 21.067 22.134 -27.922 1.00 59.62 84 ILE A O 1
ATOM 667 N N . VAL A 1 85 ? 19.620 23.542 -28.881 1.00 60.16 85 VAL A N 1
ATOM 668 C CA . VAL A 1 85 ? 20.513 23.952 -29.985 1.00 60.16 85 VAL A CA 1
ATOM 669 C C . VAL A 1 85 ? 21.446 25.103 -29.569 1.00 60.16 85 VAL A C 1
ATOM 671 O O . VAL A 1 85 ? 22.398 25.411 -30.274 1.00 60.16 85 VAL A O 1
ATOM 674 N N . GLU A 1 86 ? 21.196 25.732 -28.417 1.00 54.75 86 GLU A N 1
ATOM 675 C CA . GLU A 1 86 ? 21.936 26.908 -27.930 1.00 54.75 86 GLU A CA 1
ATOM 676 C C . GLU A 1 86 ? 23.124 26.571 -27.001 1.00 54.75 86 GLU A C 1
ATOM 678 O O . GLU A 1 86 ? 23.723 27.475 -26.425 1.00 54.75 86 GLU A O 1
ATOM 683 N N . ASN A 1 87 ? 23.495 25.294 -26.845 1.00 44.12 87 ASN A N 1
ATOM 684 C CA . ASN A 1 87 ? 24.664 24.895 -26.049 1.00 44.12 87 ASN A CA 1
ATOM 685 C C . ASN A 1 87 ? 25.465 23.759 -26.680 1.00 44.12 87 ASN A C 1
ATOM 687 O O . ASN A 1 87 ? 24.900 22.647 -26.776 1.00 44.12 87 ASN A O 1
#

pLDDT: mean 84.17, std 10.38, range [44.12, 96.94]

Foldseek 3Di:
DVVVVCVCVVDVPVVVVVVVVCVVVVVVCVVPDDDDVDPPPPPDDDDDDDDDPPDDPVVCCVPPVVVVVVVVVCVVVVPDPVNPVPD

Radius of gyration: 30.54 Å; Cα contacts (8 Å, |Δi|>4): 10; chains: 1; bounding box: 49×38×74 Å

Organism: NCBI:txid1294265

Solvent-accessible surface area (backbone atoms only — not comparable to full-atom values): 5659 Å² total; per-residue (Å²): 114,68,66,61,54,51,50,55,70,72,31,65,66,60,51,54,51,50,50,50,54,52,52,54,50,49,53,52,52,63,72,67,52,83,85,64,96,61,78,88,76,78,72,90,78,85,89,84,85,86,86,71,85,93,57,54,72,68,55,47,41,67,73,47,51,50,57,51,54,50,55,52,50,32,64,74,66,71,49,60,83,75,80,60,77,81,114

Mean predicted aligned error: 12.21 Å